Protein AF-A0A8T0HVE2-F1 (afdb_monomer_lite)

Foldseek 3Di:
DDDPFDWDAFAPRDIDGADVNDDDCPQTAHNDAEEDDAAADEDPDPPDPCVVVVQVVVQVVSVSNVYHYDRHDDYDD

Secondary structure (DSSP, 8-state):
-------EEETTTEEEPPBTTB---TT---SSPPEEPS--EE---TT---HHHHHHHHHHHHHHTT-EEPPP--EE-

pLDDT: mean 81.14, std 11.44, range [40.25, 92.38]

Structure (mmCIF, N/CA/C/O backbone):
data_AF-A0A8T0HVE2-F1
#
_entry.id   AF-A0A8T0HVE2-F1
#
loop_
_atom_site.group_PDB
_atom_site.id
_atom_site.type_symbol
_atom_site.label_atom_id
_atom_site.label_alt_id
_atom_site.label_comp_id
_atom_site.label_asym_id
_atom_site.label_entity_id
_atom_site.label_seq_id
_atom_site.pdbx_PDB_ins_code
_atom_site.Cartn_x
_atom_site.Cartn_y
_atom_site.Cartn_z
_atom_site.occupancy
_atom_site.B_iso_or_equiv
_atom_site.auth_seq_id
_atom_site.auth_comp_id
_atom_site.auth_asym_id
_atom_site.auth_atom_id
_atom_site.pdbx_PDB_model_num
ATOM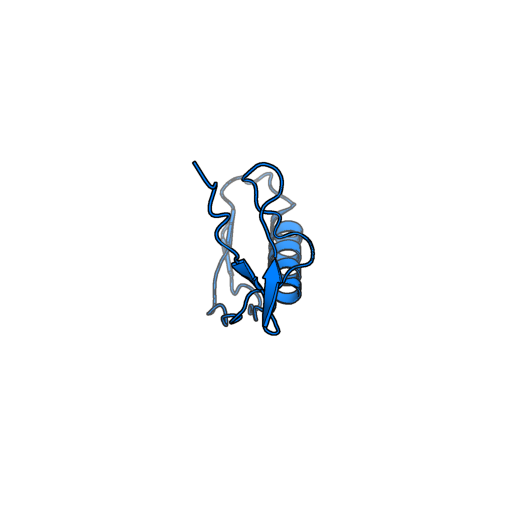 1 N N . MET A 1 1 ? -39.035 9.415 4.005 1.00 40.25 1 MET A N 1
ATOM 2 C CA . MET A 1 1 ? -38.147 8.288 3.655 1.00 40.25 1 MET A CA 1
ATOM 3 C C . MET A 1 1 ? -36.940 8.400 4.575 1.00 40.25 1 MET A C 1
ATOM 5 O O . MET A 1 1 ? -36.229 9.389 4.471 1.00 40.25 1 MET A O 1
ATOM 9 N N . LEU A 1 2 ? -36.800 7.522 5.573 1.00 46.78 2 LEU A N 1
ATOM 10 C CA . LEU A 1 2 ? -35.655 7.562 6.489 1.00 46.78 2 LEU A CA 1
ATOM 11 C C . LEU A 1 2 ? -34.416 7.123 5.705 1.00 46.78 2 LEU A C 1
ATOM 13 O O . LEU A 1 2 ? -34.369 6.001 5.208 1.00 46.78 2 LEU A O 1
ATOM 17 N N . HIS A 1 3 ? -33.456 8.029 5.543 1.00 56.28 3 HIS A N 1
ATOM 18 C CA . HIS A 1 3 ? -32.163 7.712 4.952 1.00 56.28 3 HIS A CA 1
ATOM 19 C C . HIS A 1 3 ? -31.424 6.834 5.968 1.00 56.28 3 HIS A C 1
ATOM 21 O O . HIS A 1 3 ? -30.960 7.331 6.992 1.00 56.28 3 HIS A O 1
ATOM 27 N N . VAL A 1 4 ? -31.383 5.521 5.745 1.00 59.12 4 VAL A N 1
ATOM 28 C CA . VAL A 1 4 ? -30.540 4.634 6.552 1.00 59.12 4 VAL A CA 1
ATOM 29 C C . VAL A 1 4 ? -29.104 4.945 6.147 1.00 59.12 4 VAL A C 1
ATOM 31 O O . VAL A 1 4 ? -28.674 4.601 5.048 1.00 59.12 4 VAL A O 1
ATOM 34 N N . CYS A 1 5 ? -28.388 5.693 6.981 1.00 61.19 5 CYS A N 1
ATOM 35 C CA . CYS A 1 5 ? -26.946 5.817 6.844 1.00 61.19 5 CYS A CA 1
ATOM 36 C C . CYS A 1 5 ? -26.344 4.481 7.272 1.00 61.19 5 CYS A C 1
ATOM 38 O O . CYS A 1 5 ? -26.342 4.160 8.459 1.00 61.19 5 CYS A O 1
ATOM 40 N N . GLU A 1 6 ? -25.869 3.692 6.309 1.00 74.75 6 GLU A N 1
ATOM 41 C CA . GLU A 1 6 ? -25.077 2.507 6.625 1.00 74.75 6 GLU A CA 1
ATOM 42 C C . GLU A 1 6 ? -23.862 2.948 7.437 1.00 74.75 6 GLU A C 1
ATOM 44 O O . GLU A 1 6 ? -23.188 3.919 7.097 1.00 74.75 6 GLU A O 1
ATOM 49 N N . GLN A 1 7 ? -23.629 2.286 8.559 1.00 82.50 7 GLN A N 1
ATOM 50 C CA . GLN A 1 7 ? -22.513 2.576 9.439 1.00 82.50 7 GLN A CA 1
ATOM 51 C C . GLN A 1 7 ? -21.338 1.665 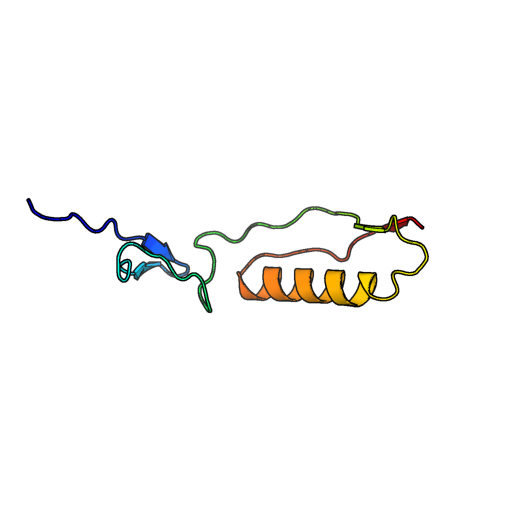9.073 1.00 82.50 7 GLN A C 1
ATOM 53 O O . GLN A 1 7 ? -21.532 0.474 8.842 1.00 82.50 7 GLN A O 1
ATOM 58 N N . LEU A 1 8 ? -20.116 2.207 9.032 1.00 82.88 8 LEU A N 1
ATOM 59 C CA . LEU A 1 8 ? -18.911 1.408 8.796 1.00 82.88 8 LEU A CA 1
ATOM 60 C C . LEU A 1 8 ? -18.114 1.248 10.083 1.00 82.88 8 LEU A C 1
ATOM 62 O O . LEU A 1 8 ? -17.825 2.226 10.780 1.00 82.88 8 LEU A O 1
ATOM 66 N N . GLU A 1 9 ? -17.708 0.013 10.351 1.00 81.88 9 GLU A N 1
ATOM 67 C CA . GLU A 1 9 ? -16.754 -0.310 11.401 1.00 81.88 9 GLU A CA 1
ATOM 68 C C . GLU A 1 9 ? -15.319 -0.194 10.883 1.00 81.88 9 GLU A C 1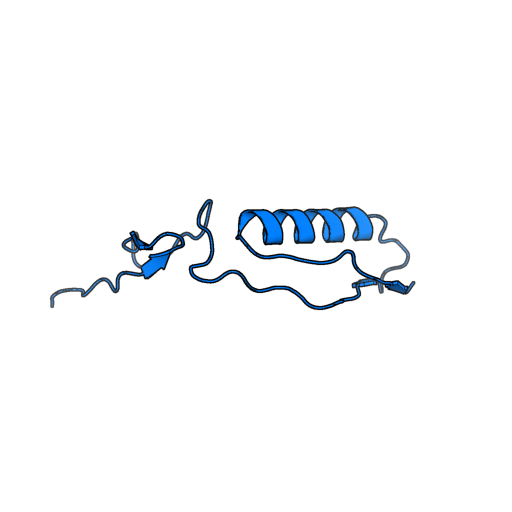
ATOM 70 O O . GLU A 1 9 ? -14.945 -0.725 9.838 1.00 81.88 9 GLU A O 1
ATOM 75 N N . PHE A 1 10 ? -14.489 0.500 11.652 1.00 78.56 10 PHE A N 1
ATOM 76 C CA . PHE A 1 10 ? -13.057 0.641 11.420 1.00 78.56 10 PHE A CA 1
ATOM 77 C C . PHE A 1 10 ? -12.269 -0.043 12.537 1.00 78.56 10 PHE A C 1
ATOM 79 O O . PHE A 1 10 ? -12.832 -0.416 13.570 1.00 78.56 10 PHE A O 1
ATOM 86 N N . GLY A 1 11 ? -10.951 -0.188 12.347 1.00 65.00 11 GLY A N 1
ATOM 87 C CA . GLY A 1 11 ? -10.054 -0.839 13.305 1.00 65.00 11 GLY A CA 1
ATOM 88 C C . GLY A 1 11 ? -10.351 -0.517 14.775 1.00 65.00 11 GLY A C 1
ATOM 89 O O . GLY A 1 11 ? -10.620 0.630 15.141 1.00 65.00 11 GLY A O 1
ATOM 90 N N . LYS A 1 12 ? -10.286 -1.561 15.615 1.00 68.19 12 LYS A N 1
ATOM 91 C CA . LYS A 1 12 ? -10.685 -1.556 17.037 1.00 68.19 12 LYS A CA 1
ATOM 92 C C . LYS A 1 12 ? -12.194 -1.366 17.290 1.00 68.19 12 LYS A C 1
ATOM 94 O O . LYS A 1 12 ? -12.561 -0.898 18.363 1.00 68.19 12 LYS A O 1
ATOM 99 N N . GLY A 1 13 ? -13.050 -1.721 16.326 1.00 71.38 13 GLY A N 1
ATOM 100 C CA . GLY A 1 13 ? -14.510 -1.769 16.500 1.00 71.38 13 GLY A CA 1
ATOM 101 C C . GLY A 1 13 ? -15.178 -0.396 16.591 1.00 71.38 13 GLY A C 1
ATOM 102 O O . GLY A 1 13 ? -16.207 -0.252 17.243 1.00 71.38 13 GLY A O 1
ATOM 103 N N . ARG A 1 14 ? -14.573 0.645 16.002 1.00 77.44 14 ARG A N 1
ATOM 104 C CA . ARG A 1 14 ? -15.156 1.994 16.005 1.00 77.44 14 ARG A CA 1
ATOM 105 C C . ARG A 1 14 ? -16.076 2.175 14.812 1.00 77.44 14 ARG A C 1
ATOM 107 O O . ARG A 1 14 ? -15.610 2.174 13.674 1.00 77.44 14 ARG A O 1
ATOM 114 N N . THR A 1 15 ? -17.339 2.432 15.096 1.00 79.25 15 THR A N 1
ATOM 115 C CA . THR A 1 15 ? -18.362 2.713 14.096 1.00 79.25 15 THR A CA 1
ATOM 116 C C . THR A 1 15 ? -18.380 4.197 13.737 1.00 79.25 15 THR A C 1
ATOM 118 O O . THR A 1 15 ? -18.242 5.062 14.604 1.00 79.25 15 THR A O 1
ATOM 121 N N . VAL A 1 16 ? -18.488 4.512 12.450 1.00 82.50 16 VAL A N 1
ATOM 122 C CA . VAL A 1 16 ? -18.515 5.888 11.936 1.00 82.50 16 VAL A CA 1
ATOM 123 C C . VAL A 1 16 ? -19.685 6.015 10.974 1.00 82.50 16 VAL A C 1
ATOM 125 O O . VAL A 1 16 ? -20.011 5.064 10.268 1.00 82.50 16 VAL A O 1
ATOM 128 N N . GLU A 1 17 ? -20.287 7.199 10.9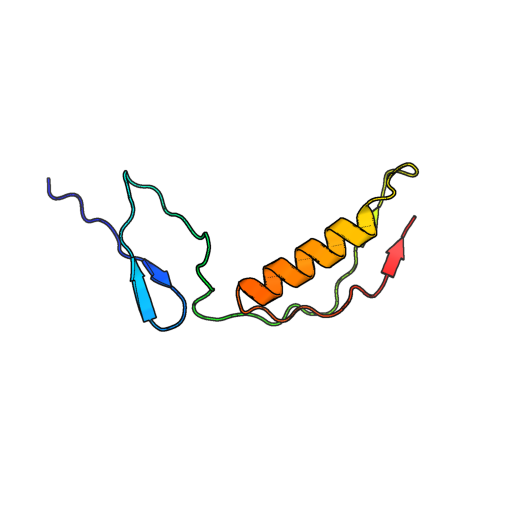33 1.00 85.69 17 GLU A N 1
ATOM 129 C CA . GLU A 1 17 ? -21.335 7.553 9.977 1.00 85.69 17 GLU A CA 1
ATOM 130 C C . GLU A 1 17 ? -20.765 8.355 8.798 1.00 85.69 17 GLU A C 1
ATOM 132 O O . GLU A 1 17 ? -19.787 9.100 8.963 1.00 85.69 17 GLU A O 1
ATOM 137 N N . PRO A 1 18 ? -21.359 8.230 7.601 1.00 86.81 18 PRO A N 1
ATOM 138 C CA . PRO A 1 18 ? -20.946 9.013 6.450 1.00 86.81 18 PRO A CA 1
ATOM 139 C C . PRO A 1 18 ? -21.348 10.479 6.642 1.00 86.81 18 PRO A C 1
ATOM 141 O O . PRO A 1 18 ? -22.426 10.790 7.149 1.00 86.81 18 PRO A O 1
ATOM 144 N N . ARG A 1 19 ? -20.512 11.406 6.168 1.00 85.81 19 ARG A N 1
ATOM 145 C CA . ARG A 1 19 ? -20.860 12.832 6.110 1.00 85.81 19 ARG A CA 1
ATOM 146 C C . ARG A 1 19 ? -21.265 13.164 4.680 1.00 85.81 19 ARG A C 1
ATOM 148 O O . ARG A 1 19 ? -20.458 12.978 3.775 1.00 85.81 19 ARG A O 1
ATOM 155 N N . GLU A 1 20 ? -22.506 13.609 4.476 1.00 87.00 20 GLU A N 1
ATOM 156 C CA . GLU A 1 20 ? -23.055 13.914 3.138 1.00 87.00 20 GLU A CA 1
ATOM 157 C C . GLU A 1 20 ? -22.933 12.728 2.158 1.00 87.00 20 GLU A C 1
ATOM 159 O O . GLU A 1 20 ? -22.564 12.884 0.995 1.00 87.00 20 GLU A O 1
ATOM 164 N N . GLY A 1 21 ? -23.168 11.507 2.651 1.00 84.62 21 GLY A N 1
ATOM 165 C CA . GLY A 1 21 ? -23.036 10.280 1.858 1.00 84.62 21 GLY A CA 1
ATOM 166 C C . GLY A 1 21 ? -21.592 9.890 1.512 1.00 84.62 21 GLY A C 1
ATOM 167 O O . GLY A 1 21 ? -21.386 8.973 0.721 1.00 84.62 21 GLY A O 1
ATOM 168 N N . ARG A 1 22 ? -20.580 10.562 2.083 1.00 86.25 22 ARG A N 1
ATOM 169 C CA . ARG A 1 22 ? -19.160 10.290 1.826 1.00 86.25 22 ARG A CA 1
ATOM 170 C C . ARG A 1 22 ? -18.449 9.737 3.053 1.00 86.25 22 ARG A C 1
ATOM 172 O O . ARG A 1 22 ? -18.627 10.204 4.180 1.00 86.25 22 ARG A O 1
ATOM 179 N N . TRP A 1 23 ? -17.560 8.789 2.789 1.00 85.38 23 TRP A N 1
ATOM 180 C CA . TRP A 1 23 ? -16.645 8.217 3.766 1.00 85.38 23 TRP A CA 1
ATOM 181 C C . TRP A 1 23 ? -15.281 8.882 3.692 1.00 85.38 23 TRP A C 1
ATOM 183 O O . TRP A 1 23 ? -14.790 9.219 2.616 1.00 85.38 23 TRP A O 1
ATOM 193 N N . ASN A 1 24 ? -14.648 9.037 4.851 1.00 85.56 24 ASN A N 1
ATOM 194 C CA . ASN A 1 24 ? -13.273 9.492 4.951 1.00 85.56 24 ASN A CA 1
ATOM 195 C C . ASN A 1 24 ? -12.462 8.459 5.735 1.00 85.56 24 ASN A C 1
ATOM 197 O O . ASN A 1 24 ? -12.738 8.220 6.909 1.00 85.56 24 ASN A O 1
ATOM 201 N N . PHE A 1 25 ? -11.453 7.881 5.092 1.00 85.44 25 PHE A N 1
ATOM 202 C CA . PHE A 1 25 ? -10.574 6.867 5.676 1.00 85.44 25 PHE A CA 1
ATOM 203 C C . PHE A 1 25 ? -9.314 7.462 6.327 1.00 85.44 25 PHE A C 1
ATOM 205 O O . PHE A 1 25 ? -8.493 6.735 6.883 1.00 85.44 25 PHE A O 1
ATOM 212 N N . ASN A 1 26 ? -9.154 8.788 6.310 1.00 83.25 26 ASN A N 1
ATOM 213 C CA . ASN A 1 26 ? -7.998 9.465 6.886 1.00 83.25 26 ASN A CA 1
ATOM 214 C C . ASN A 1 26 ? -7.875 9.157 8.380 1.00 83.25 26 ASN A C 1
ATOM 216 O O . ASN A 1 26 ? -8.830 9.311 9.145 1.00 83.25 26 ASN A O 1
ATOM 220 N N . LYS A 1 27 ? -6.662 8.778 8.799 1.00 79.50 27 LYS A N 1
ATOM 221 C CA . LYS A 1 27 ? -6.326 8.410 10.186 1.00 79.50 27 LYS A CA 1
ATOM 222 C C . LYS A 1 27 ? -7.139 7.218 10.727 1.00 79.50 27 LYS A C 1
ATOM 224 O O . LYS A 1 27 ? -7.209 7.041 11.942 1.00 79.50 27 LYS A O 1
ATOM 229 N N . LYS A 1 28 ? -7.757 6.414 9.852 1.00 84.06 28 LYS A N 1
ATOM 230 C CA . LYS A 1 28 ? -8.421 5.150 10.200 1.00 84.06 28 LYS A CA 1
ATOM 231 C C . LYS A 1 28 ? -7.538 3.978 9.774 1.00 84.06 28 LYS A C 1
ATOM 233 O O . LYS A 1 28 ? -6.801 4.092 8.803 1.00 84.06 28 LYS A O 1
A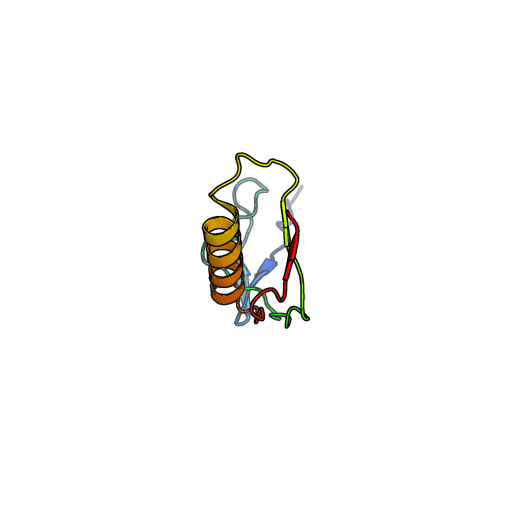TOM 238 N N . THR A 1 29 ? -7.616 2.865 10.495 1.00 83.50 29 THR A N 1
ATOM 239 C CA . THR A 1 29 ? -6.939 1.609 10.139 1.00 83.50 29 THR A CA 1
ATOM 240 C C . THR A 1 29 ? -7.958 0.594 9.642 1.00 83.50 29 THR A C 1
ATOM 242 O O . THR A 1 29 ? -9.146 0.688 9.977 1.00 83.50 29 THR A O 1
ATOM 245 N N . PHE A 1 30 ? -7.497 -0.405 8.892 1.00 82.81 30 PHE A N 1
ATOM 246 C CA . PHE A 1 30 ? -8.347 -1.538 8.539 1.00 82.81 30 PHE A CA 1
ATOM 247 C C . PHE A 1 30 ? -8.799 -2.297 9.795 1.00 82.81 30 PHE A C 1
ATOM 249 O O . PHE A 1 30 ? -8.120 -2.284 10.826 1.00 82.81 30 PHE A O 1
ATOM 256 N N . GLN A 1 31 ? -9.966 -2.942 9.711 1.00 82.00 31 GLN A N 1
ATOM 257 C CA . GLN A 1 31 ? -10.458 -3.839 10.760 1.00 82.00 31 GLN A CA 1
ATOM 258 C C . GLN A 1 31 ? -9.549 -5.064 10.900 1.00 82.00 31 GLN A C 1
ATOM 260 O O . GLN A 1 31 ? -9.197 -5.444 12.014 1.00 82.00 31 GLN A O 1
ATOM 265 N N . LEU A 1 32 ? -9.112 -5.610 9.763 1.00 82.44 32 LEU A N 1
ATOM 266 C CA . LEU A 1 32 ? -8.106 -6.655 9.669 1.00 82.44 32 LEU A CA 1
ATOM 267 C C . LEU A 1 32 ? -7.009 -6.188 8.710 1.00 82.44 32 LEU A C 1
ATOM 269 O O . LEU A 1 32 ? -7.229 -6.069 7.506 1.00 82.44 32 LEU A O 1
ATOM 273 N N . GLY A 1 33 ? -5.835 -5.880 9.254 1.00 81.12 33 GLY A N 1
ATOM 274 C CA . GLY A 1 33 ? -4.650 -5.626 8.444 1.00 81.12 33 GLY A CA 1
ATOM 275 C C . GLY A 1 33 ? -4.159 -6.919 7.799 1.00 81.12 33 GLY A C 1
ATOM 276 O O . GLY A 1 33 ? -4.134 -7.963 8.449 1.00 81.12 33 GLY A O 1
ATOM 277 N N . VAL A 1 34 ? -3.761 -6.859 6.530 1.00 86.25 34 VAL A N 1
ATOM 278 C CA . VAL A 1 34 ? -3.165 -8.005 5.830 1.00 86.25 34 VAL A CA 1
ATOM 279 C C . VAL A 1 34 ? -1.647 -7.881 5.784 1.00 86.25 34 VAL A C 1
ATOM 281 O O . VAL A 1 34 ? -1.085 -6.778 5.774 1.00 86.25 34 VAL A O 1
ATOM 284 N N . LYS A 1 35 ? -0.977 -9.030 5.737 1.00 87.75 35 LYS A N 1
ATOM 285 C CA . LYS A 1 35 ? 0.427 -9.098 5.348 1.00 87.75 35 LYS A CA 1
ATOM 286 C C . LYS A 1 35 ? 0.496 -9.026 3.824 1.00 87.75 35 LYS A C 1
ATOM 288 O O . LYS A 1 35 ? -0.192 -9.782 3.148 1.00 87.75 35 LYS A O 1
ATOM 293 N N . ILE A 1 36 ? 1.299 -8.108 3.305 1.00 86.81 36 ILE A N 1
ATOM 294 C CA . ILE A 1 36 ? 1.623 -8.050 1.884 1.00 86.81 36 ILE A CA 1
ATOM 295 C C . ILE A 1 36 ? 2.793 -9.004 1.665 1.00 86.81 36 ILE A C 1
ATOM 297 O O . ILE A 1 36 ? 3.849 -8.865 2.292 1.00 86.81 36 ILE A O 1
ATOM 301 N N . ASP A 1 37 ? 2.572 -9.991 0.807 1.00 87.75 37 ASP A N 1
ATOM 302 C CA . ASP A 1 37 ? 3.606 -10.921 0.372 1.00 87.75 37 ASP A CA 1
ATOM 303 C C . ASP A 1 37 ? 4.720 -10.198 -0.404 1.00 87.75 37 ASP A C 1
ATOM 305 O O . ASP A 1 37 ? 4.559 -9.034 -0.789 1.00 87.75 37 ASP A O 1
ATOM 309 N N . PRO A 1 38 ? 5.883 -10.840 -0.613 1.00 87.62 38 PRO A N 1
ATOM 310 C CA . PRO A 1 38 ? 6.961 -10.240 -1.386 1.00 87.62 38 PRO A CA 1
ATOM 311 C C . PRO A 1 38 ? 6.470 -9.682 -2.726 1.00 87.62 38 PRO A C 1
ATOM 313 O O . PRO A 1 38 ? 5.773 -10.356 -3.484 1.00 87.62 38 PRO A O 1
ATOM 316 N N . TRP A 1 39 ? 6.851 -8.440 -3.012 1.00 88.06 39 TRP A N 1
ATOM 317 C CA . TRP A 1 39 ? 6.402 -7.691 -4.181 1.00 88.06 39 TRP A CA 1
ATOM 318 C C . TRP A 1 39 ? 7.584 -6.990 -4.859 1.00 88.06 39 TRP A C 1
ATOM 320 O O . TRP A 1 39 ? 8.698 -6.939 -4.327 1.00 88.06 39 TRP A O 1
ATOM 330 N N . ALA A 1 40 ? 7.345 -6.466 -6.058 1.00 88.62 40 ALA A N 1
ATOM 331 C CA . ALA A 1 40 ? 8.342 -5.772 -6.863 1.00 88.62 40 ALA A CA 1
ATOM 332 C C . ALA A 1 40 ? 7.764 -4.481 -7.445 1.00 88.62 40 ALA A C 1
ATOM 334 O O . ALA A 1 40 ? 6.548 -4.343 -7.605 1.00 88.62 40 ALA A O 1
ATOM 335 N N . LYS A 1 41 ? 8.652 -3.551 -7.796 1.00 86.88 41 LYS A N 1
ATOM 336 C CA . LYS A 1 41 ? 8.307 -2.335 -8.534 1.00 86.88 41 LYS A CA 1
ATOM 337 C C . LYS A 1 41 ? 9.031 -2.338 -9.877 1.00 86.88 41 LYS A C 1
ATOM 339 O O . LYS A 1 41 ? 10.204 -2.692 -9.956 1.00 86.88 41 LYS A O 1
ATOM 344 N N . ALA A 1 42 ? 8.332 -1.927 -10.926 1.00 88.12 42 ALA A N 1
ATOM 345 C CA . ALA A 1 42 ? 8.897 -1.767 -12.260 1.00 88.12 42 ALA A CA 1
ATOM 346 C C . ALA A 1 42 ? 8.817 -0.293 -12.658 1.00 88.12 42 ALA A C 1
ATOM 348 O O . ALA A 1 42 ? 7.773 0.341 -12.482 1.00 88.12 42 ALA A O 1
ATOM 349 N N . VAL A 1 43 ? 9.922 0.253 -13.162 1.00 89.56 43 VAL A N 1
ATOM 350 C CA . VAL A 1 43 ? 10.027 1.656 -13.564 1.00 89.56 43 VAL A CA 1
ATOM 351 C C . VAL A 1 43 ? 10.301 1.691 -15.058 1.00 89.56 43 VAL A C 1
ATOM 353 O O . VAL A 1 43 ? 11.350 1.254 -15.501 1.00 89.56 43 VAL A O 1
ATOM 356 N N . PHE A 1 44 ? 9.352 2.213 -15.833 1.00 88.31 44 PHE A N 1
ATOM 357 C CA . PHE A 1 44 ? 9.442 2.221 -17.299 1.00 88.31 44 PHE A CA 1
ATOM 358 C C . PHE A 1 44 ? 9.903 3.566 -17.885 1.00 88.31 44 PHE A C 1
ATOM 360 O O . PHE A 1 44 ? 10.038 3.690 -19.099 1.00 88.31 44 PHE A O 1
ATOM 367 N N . ASP A 1 45 ? 10.124 4.585 -17.047 1.00 88.50 45 ASP A N 1
ATOM 368 C CA . ASP A 1 45 ? 10.703 5.867 -17.468 1.00 88.50 45 ASP A CA 1
ATOM 369 C C . ASP A 1 45 ? 12.136 5.963 -16.943 1.00 88.50 45 ASP A C 1
ATOM 371 O O . ASP A 1 45 ? 12.361 6.022 -15.732 1.00 88.50 45 ASP A O 1
ATOM 375 N N . SER A 1 46 ? 13.100 6.028 -17.860 1.00 86.81 46 SER A N 1
ATOM 376 C CA . SER A 1 46 ? 14.530 6.141 -17.553 1.00 86.81 46 SER A CA 1
ATOM 377 C C . SER A 1 46 ? 14.905 7.432 -16.822 1.00 86.81 46 SER A C 1
ATOM 379 O O . SER A 1 46 ? 15.984 7.525 -16.242 1.00 86.81 46 SER A O 1
ATOM 381 N N . ARG A 1 47 ? 14.025 8.437 -16.822 1.00 91.69 47 ARG A N 1
ATOM 382 C CA . ARG A 1 47 ? 14.211 9.701 -16.095 1.00 91.69 47 ARG A CA 1
ATOM 383 C C . ARG A 1 47 ? 13.604 9.666 -14.695 1.00 91.69 47 ARG A C 1
ATOM 385 O O . ARG A 1 47 ? 13.751 10.633 -13.950 1.00 91.69 47 ARG A O 1
ATOM 392 N N . CYS A 1 48 ? 12.900 8.596 -14.328 1.00 89.06 48 CYS A N 1
ATOM 393 C CA . CYS A 1 48 ? 12.302 8.474 -13.008 1.00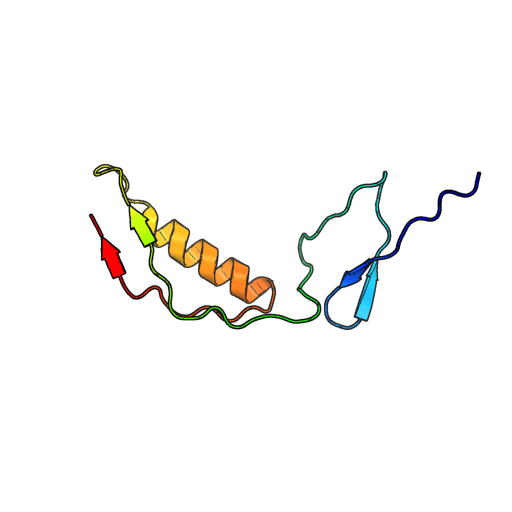 89.06 48 CYS A CA 1
ATOM 394 C C . CYS A 1 48 ? 13.388 8.234 -11.953 1.00 89.06 48 CYS A C 1
ATOM 396 O O . CYS A 1 48 ? 13.995 7.169 -11.888 1.00 89.06 48 CYS A O 1
ATOM 398 N N . ASN A 1 49 ? 13.596 9.223 -11.088 1.00 88.88 49 ASN A N 1
ATOM 399 C CA . ASN A 1 49 ? 14.520 9.157 -9.953 1.00 88.88 49 ASN A CA 1
ATOM 400 C C . ASN A 1 49 ? 13.799 9.019 -8.598 1.00 88.88 49 ASN A C 1
ATOM 402 O O . ASN A 1 49 ? 14.434 9.061 -7.549 1.00 88.88 49 ASN A O 1
ATOM 406 N N . ASP A 1 50 ? 12.476 8.845 -8.619 1.00 91.62 50 ASP A N 1
ATOM 407 C CA . ASP A 1 50 ? 11.616 8.962 -7.437 1.00 91.62 50 ASP A CA 1
ATOM 408 C C . ASP A 1 50 ? 11.014 7.619 -6.975 1.00 91.62 50 ASP A C 1
ATOM 410 O O . ASP A 1 50 ? 10.268 7.534 -5.997 1.00 91.62 50 ASP A O 1
ATOM 414 N N . ALA A 1 51 ? 11.357 6.531 -7.670 1.00 88.19 51 ALA A N 1
ATOM 415 C CA . ALA A 1 51 ? 10.824 5.192 -7.423 1.00 88.19 51 ALA A CA 1
ATOM 416 C C . ALA A 1 51 ? 11.125 4.661 -6.010 1.00 88.19 51 ALA A C 1
ATOM 418 O O . ALA A 1 51 ? 10.347 3.883 -5.452 1.00 88.19 51 ALA A O 1
ATOM 419 N N . GLU A 1 52 ? 12.243 5.072 -5.406 1.00 89.19 52 GLU A N 1
ATOM 420 C CA . GLU A 1 52 ? 12.561 4.739 -4.014 1.00 89.19 52 GLU A CA 1
ATOM 421 C C . GLU A 1 52 ? 11.658 5.477 -3.027 1.00 89.19 52 GLU A C 1
ATOM 423 O O . GLU A 1 52 ? 11.071 4.853 -2.143 1.00 89.19 52 GLU A O 1
ATOM 428 N N . ARG A 1 53 ? 11.453 6.786 -3.213 1.00 91.81 53 ARG A N 1
ATOM 429 C CA . ARG A 1 53 ? 10.564 7.575 -2.350 1.00 91.81 53 ARG A CA 1
ATOM 430 C C . ARG A 1 53 ? 9.133 7.051 -2.403 1.00 91.81 53 ARG A C 1
ATOM 432 O O . ARG A 1 53 ? 8.483 6.947 -1.362 1.00 91.81 53 ARG A O 1
ATOM 439 N N . VAL A 1 54 ? 8.644 6.709 -3.596 1.00 90.94 54 VAL A N 1
ATOM 440 C CA . VAL A 1 54 ? 7.300 6.145 -3.787 1.00 90.94 54 VAL A CA 1
ATOM 441 C C . VAL A 1 54 ? 7.166 4.804 -3.063 1.00 90.94 54 VAL A C 1
ATOM 443 O O . VAL A 1 54 ? 6.191 4.610 -2.339 1.00 90.94 54 VAL A O 1
ATOM 446 N N . ALA A 1 55 ? 8.154 3.912 -3.188 1.00 90.38 55 ALA A N 1
ATOM 447 C CA . ALA A 1 55 ? 8.145 2.621 -2.501 1.00 90.38 55 ALA A CA 1
ATOM 448 C C . ALA A 1 55 ? 8.157 2.772 -0.970 1.00 90.38 55 ALA A C 1
ATOM 450 O O . ALA A 1 55 ? 7.342 2.155 -0.285 1.00 90.38 55 ALA A O 1
ATOM 451 N N . SER A 1 56 ? 9.013 3.642 -0.429 1.00 89.94 56 SER A N 1
ATOM 452 C CA . SER A 1 56 ? 9.067 3.926 1.012 1.00 89.94 56 SER A CA 1
ATOM 453 C C . SER A 1 56 ? 7.765 4.539 1.524 1.00 89.94 56 SER A C 1
ATOM 455 O O . SER A 1 56 ? 7.212 4.080 2.522 1.00 89.94 56 SER A O 1
ATOM 457 N N . THR A 1 57 ? 7.206 5.505 0.789 1.00 92.38 57 THR A N 1
ATOM 458 C CA . THR A 1 57 ? 5.914 6.128 1.122 1.00 92.38 57 THR A CA 1
ATOM 459 C C . THR A 1 57 ? 4.782 5.098 1.120 1.00 92.38 57 THR A C 1
ATOM 461 O O . THR A 1 57 ? 3.911 5.123 1.990 1.00 92.38 57 THR A O 1
ATOM 464 N N . HIS A 1 58 ? 4.790 4.170 0.160 1.00 90.88 58 HIS A N 1
ATOM 465 C CA . HIS A 1 58 ? 3.832 3.070 0.112 1.00 90.88 58 HIS A CA 1
ATOM 466 C C . HIS A 1 58 ? 3.942 2.179 1.357 1.00 90.88 58 HIS A C 1
ATOM 468 O O . HIS A 1 58 ? 2.934 1.958 2.028 1.00 90.88 58 HIS A O 1
ATOM 474 N N . MET A 1 59 ? 5.155 1.744 1.723 1.00 90.38 59 MET A N 1
ATOM 475 C CA . MET A 1 59 ? 5.381 0.923 2.920 1.00 90.38 59 MET A CA 1
ATOM 476 C C . MET A 1 59 ? 4.930 1.629 4.206 1.00 90.38 59 MET A C 1
ATOM 478 O O . MET A 1 59 ? 4.237 1.026 5.027 1.00 90.38 59 MET A O 1
ATOM 482 N N . GLU A 1 60 ? 5.252 2.915 4.370 1.00 90.88 60 GLU A N 1
ATOM 483 C CA . GLU A 1 60 ? 4.801 3.707 5.520 1.00 90.88 60 GLU A CA 1
ATOM 484 C C . GLU A 1 60 ? 3.276 3.812 5.601 1.00 90.88 60 GLU A C 1
ATOM 486 O O . GLU A 1 60 ? 2.697 3.733 6.687 1.00 90.88 60 GLU A O 1
ATOM 491 N N . ASN A 1 61 ? 2.610 4.004 4.462 1.00 90.25 61 ASN A N 1
ATOM 492 C CA . ASN A 1 61 ? 1.155 4.089 4.414 1.00 90.25 61 ASN A CA 1
ATOM 493 C C . ASN A 1 61 ? 0.509 2.744 4.754 1.00 90.25 61 ASN A C 1
ATOM 495 O O . ASN A 1 61 ? -0.430 2.716 5.547 1.00 90.25 61 ASN A O 1
ATOM 499 N N . CYS A 1 62 ? 1.042 1.633 4.240 1.00 89.75 62 CYS A N 1
ATOM 500 C CA . CYS A 1 62 ? 0.615 0.292 4.633 1.00 89.75 62 CYS A CA 1
ATOM 501 C C . CYS A 1 62 ? 0.742 0.094 6.149 1.00 89.75 62 CYS A C 1
ATOM 503 O O . CYS A 1 62 ? -0.233 -0.293 6.795 1.00 89.75 62 CYS A O 1
ATOM 505 N N . PHE A 1 63 ? 1.887 0.458 6.734 1.00 87.94 63 PHE A N 1
ATOM 506 C CA . PHE A 1 63 ? 2.103 0.366 8.178 1.00 87.94 63 PHE A CA 1
ATOM 507 C C . PHE A 1 63 ? 1.090 1.197 8.980 1.00 87.94 63 PHE A C 1
ATOM 509 O O . PHE A 1 63 ? 0.466 0.689 9.911 1.00 87.94 63 PHE A O 1
ATOM 516 N N . LYS A 1 64 ? 0.853 2.457 8.587 1.00 88.38 64 LYS A N 1
ATOM 517 C CA . LYS A 1 64 ? -0.136 3.343 9.234 1.00 88.38 64 LYS A CA 1
ATOM 518 C C . LYS A 1 64 ? -1.557 2.781 9.186 1.00 88.38 64 LYS A C 1
ATOM 520 O O . LYS A 1 64 ? -2.349 3.082 10.074 1.00 88.38 64 LYS A O 1
ATOM 525 N N . LEU A 1 65 ? -1.877 1.976 8.175 1.00 87.38 65 LEU A N 1
ATOM 526 C CA . LEU A 1 65 ? -3.180 1.331 8.012 1.00 87.38 65 LEU A CA 1
ATOM 527 C C . LEU A 1 65 ? -3.285 -0.026 8.732 1.00 87.38 65 LEU A C 1
ATOM 529 O O . LEU A 1 65 ? -4.352 -0.642 8.701 1.00 87.38 65 LEU A O 1
ATOM 533 N N . GLY A 1 66 ? -2.220 -0.464 9.413 1.00 86.25 66 GLY A N 1
ATOM 534 C CA . GLY A 1 66 ? -2.149 -1.742 10.123 1.00 86.25 66 GLY A CA 1
ATOM 535 C C . GLY A 1 66 ? -1.753 -2.928 9.241 1.00 86.25 66 GLY A C 1
ATOM 536 O O . GLY A 1 66 ? -1.915 -4.069 9.658 1.00 86.25 66 GLY A O 1
ATOM 537 N N . MET A 1 67 ? -1.262 -2.682 8.025 1.00 87.38 67 MET A N 1
ATOM 538 C CA . MET A 1 67 ? -0.743 -3.717 7.131 1.00 87.38 67 MET A CA 1
ATOM 539 C C . MET A 1 67 ? 0.762 -3.899 7.335 1.00 87.38 67 MET A C 1
ATOM 541 O O . MET A 1 67 ? 1.489 -2.949 7.625 1.00 87.38 67 MET A O 1
ATOM 545 N N . HIS A 1 68 ? 1.246 -5.116 7.102 1.00 83.44 68 HIS A N 1
ATOM 546 C CA . HIS A 1 68 ? 2.672 -5.431 7.164 1.00 83.44 68 HIS A CA 1
ATOM 547 C C . HIS A 1 68 ? 3.194 -5.701 5.757 1.00 83.44 68 HIS A C 1
ATOM 549 O O . HIS A 1 68 ? 2.875 -6.736 5.180 1.00 83.44 68 HIS A O 1
ATOM 555 N N . SER A 1 69 ? 3.984 -4.777 5.211 1.00 81.62 69 SER A N 1
ATOM 556 C CA . SER A 1 69 ? 4.638 -4.940 3.910 1.00 81.62 69 SER A CA 1
ATOM 557 C C . SER A 1 69 ? 6.118 -5.250 4.089 1.00 81.62 69 SER A C 1
ATOM 559 O O . SER A 1 69 ? 6.777 -4.657 4.945 1.00 81.62 69 SER A O 1
ATOM 561 N N . LEU A 1 70 ? 6.630 -6.189 3.298 1.00 76.44 70 LEU A N 1
ATOM 562 C CA . LEU A 1 70 ? 8.061 -6.463 3.210 1.00 76.44 70 LEU A CA 1
ATOM 563 C C . LEU A 1 70 ? 8.719 -5.504 2.210 1.00 76.44 70 LEU A C 1
ATOM 565 O O . LEU A 1 70 ? 8.059 -4.964 1.321 1.00 76.44 70 LEU A O 1
ATOM 569 N N . VAL A 1 71 ? 10.030 -5.302 2.357 1.00 74.19 71 VAL A N 1
ATOM 570 C CA . VAL A 1 71 ? 10.822 -4.490 1.422 1.00 74.19 71 VAL A CA 1
ATOM 571 C C . VAL A 1 71 ? 10.729 -5.106 0.016 1.00 74.19 71 VAL A C 1
ATOM 573 O O . VAL A 1 71 ? 10.891 -6.325 -0.105 1.00 74.19 71 VAL A O 1
ATOM 576 N N . PRO A 1 72 ? 10.456 -4.310 -1.038 1.00 76.69 72 PRO A N 1
ATOM 577 C CA . PRO A 1 72 ? 10.362 -4.830 -2.397 1.00 76.69 72 PRO A CA 1
ATOM 578 C C . PRO A 1 72 ? 11.700 -5.430 -2.836 1.00 76.69 72 PRO A C 1
ATOM 580 O O . PRO A 1 72 ? 12.754 -4.835 -2.615 1.00 76.69 72 PRO A O 1
ATOM 583 N N . LEU A 1 73 ? 11.656 -6.609 -3.459 1.00 63.09 73 LEU A N 1
ATOM 584 C CA . LEU A 1 73 ? 12.861 -7.406 -3.716 1.00 63.09 73 LEU A CA 1
ATOM 585 C C . LEU A 1 73 ? 13.613 -7.027 -4.999 1.00 63.09 73 LEU A C 1
ATOM 587 O O . LEU A 1 73 ? 14.764 -7.425 -5.129 1.00 63.09 73 LEU A O 1
ATOM 591 N N . LEU A 1 74 ? 13.018 -6.272 -5.931 1.00 57.28 74 LEU A N 1
ATOM 592 C CA . LEU A 1 74 ? 13.670 -5.881 -7.187 1.00 57.28 74 LEU A CA 1
ATOM 593 C C . LEU A 1 74 ? 13.134 -4.559 -7.755 1.00 57.28 74 LEU A C 1
ATOM 595 O O . LEU A 1 74 ? 11.935 -4.275 -7.682 1.00 57.28 74 LEU A O 1
ATOM 599 N N . SER A 1 75 ? 14.049 -3.821 -8.390 1.00 58.56 75 SER A N 1
ATOM 600 C CA . SER A 1 75 ? 13.791 -2.713 -9.314 1.00 58.56 75 SER A CA 1
ATOM 601 C C . SER A 1 75 ? 14.308 -3.132 -10.693 1.00 58.56 75 SER A C 1
ATOM 603 O O . SER A 1 75 ? 15.496 -3.420 -10.827 1.00 58.56 75 SER A O 1
ATOM 605 N N . PHE A 1 76 ? 13.443 -3.177 -11.706 1.00 56.19 76 PHE A N 1
ATOM 606 C CA . PHE A 1 76 ? 13.869 -3.298 -13.106 1.00 56.19 76 PHE A CA 1
ATOM 607 C C . PHE A 1 76 ? 13.884 -1.899 -13.738 1.00 56.19 76 PHE A C 1
ATOM 609 O O . PHE A 1 76 ? 12.904 -1.161 -13.578 1.00 56.19 76 PHE A O 1
ATOM 616 N N . ILE A 1 77 ? 15.007 -1.558 -14.382 1.00 56.47 77 ILE A N 1
ATOM 617 C CA . ILE A 1 77 ? 15.209 -0.400 -15.272 1.00 56.47 77 ILE A CA 1
ATOM 618 C C . ILE A 1 77 ? 15.114 -0.909 -16.708 1.00 56.47 77 ILE A C 1
ATOM 620 O O . ILE A 1 77 ? 15.702 -1.988 -16.960 1.00 56.47 77 ILE A O 1
#

Organism: Ceratodon purpureus (NCBI:txid3225)

Radius of gyration: 17.58 Å; chains: 1; bounding box: 53×25×35 Å

Sequence (77 aa):
MLHVCEQLEFGKGRTVEPREGRWNFNKKTFQLGVKIDPWAKAVFDSRCNDAERVASTHMENCFKLGMHSLVPLLSFI